Protein AF-A0AAX2CKC8-F1 (afdb_monomer)

Foldseek 3Di:
DDDDPLRVLVVQLVVLVVQCVVCVVVVNPVSVVVSVVSNVVSVVVNVVVVVVVVVVVVVVVVVVVVVVPPPPPDPPDD

Radius of gyration: 23.64 Å; Cα contacts (8 Å, |Δi|>4): 26; chains: 1; bounding box: 47×30×76 Å

Mean predicted aligned error: 10.28 Å

Nearest PDB structures (foldseek):
  6cnn-assembly1_A  TM=8.116E-01  e=1.627E+00  Homo sapiens

pLDDT: mean 81.33, std 12.45, range [45.69, 92.06]

Solvent-accessible surface area (backbone atoms only — not comparable to full-atom values): 4547 Å² total; per-residue (Å²): 132,85,80,53,72,67,58,53,51,53,51,51,50,54,50,44,52,53,50,30,52,54,17,61,78,68,70,35,67,65,49,43,58,49,30,59,54,52,51,54,54,51,52,54,53,54,50,51,55,49,52,53,49,51,51,51,51,51,53,52,52,52,50,56,55,54,70,69,48,73,77,80,78,69,86,80,78,129

Organism: NCBI:txid580165

Secondary structure (DSSP, 8-state):
-PPPHHHHHHHHHHHHHHHHHHHHHTT-HHHHHHHHHHHHHHHHHHHHHHHHHHHHHHHHHHHHHHHTS---------

Sequence (78 aa):
MAKTEEMLLVEKMNQAVNNQWKAMLNNDRQGFKFFAKEHLYLSKKLEVLKLEKELTEDLNNYLNEKEKTPVAAGVKTK

Structure (mmCIF, N/CA/C/O backbone):
data_AF-A0AAX2CKC8-F1
#
_entry.id   AF-A0AAX2CKC8-F1
#
loop_
_atom_site.group_PDB
_atom_site.id
_atom_site.type_symbol
_atom_site.label_atom_id
_atom_site.label_alt_id
_atom_site.label_comp_id
_atom_site.label_asym_id
_atom_site.label_entity_id
_atom_site.label_seq_id
_atom_site.pdbx_PDB_ins_code
_atom_site.Cartn_x
_atom_site.Cartn_y
_atom_site.Cartn_z
_atom_site.occupancy
_atom_site.B_iso_or_equiv
_atom_site.auth_seq_id
_atom_site.auth_comp_id
_atom_site.auth_asym_id
_atom_site.auth_atom_id
_atom_site.pdbx_PDB_model_num
ATOM 1 N N . MET A 1 1 ? 13.743 17.798 -0.615 1.00 60.62 1 MET A N 1
ATOM 2 C CA . MET A 1 1 ? 13.348 16.933 -1.748 1.00 60.62 1 MET A CA 1
ATOM 3 C C . MET A 1 1 ? 11.854 16.681 -1.661 1.00 60.62 1 MET A C 1
ATOM 5 O O . MET A 1 1 ? 11.363 16.502 -0.552 1.00 60.62 1 MET A O 1
ATOM 9 N N . ALA A 1 2 ? 11.136 16.723 -2.784 1.00 80.44 2 ALA A N 1
ATOM 10 C CA . ALA A 1 2 ? 9.741 16.286 -2.817 1.00 80.44 2 ALA A CA 1
ATOM 11 C C . ALA A 1 2 ? 9.679 14.766 -2.582 1.00 80.44 2 ALA A C 1
ATOM 13 O O . ALA A 1 2 ? 10.586 14.047 -3.001 1.00 80.44 2 ALA A O 1
ATOM 14 N N . LYS A 1 3 ? 8.653 14.285 -1.874 1.00 82.38 3 LYS A N 1
ATOM 15 C CA . LYS A 1 3 ? 8.459 12.846 -1.639 1.00 82.38 3 LYS A CA 1
ATOM 16 C C . LYS A 1 3 ? 8.021 12.168 -2.938 1.00 82.38 3 LYS A C 1
ATOM 18 O O . LYS A 1 3 ? 7.219 12.739 -3.674 1.00 82.38 3 LYS A O 1
ATOM 23 N N . THR A 1 4 ? 8.528 10.964 -3.196 1.00 86.69 4 THR A N 1
ATOM 24 C CA . THR A 1 4 ? 8.048 10.130 -4.307 1.00 86.69 4 THR A CA 1
ATOM 25 C C . THR A 1 4 ? 6.632 9.629 -4.018 1.00 86.69 4 THR A C 1
ATOM 27 O O . THR A 1 4 ? 6.188 9.605 -2.866 1.00 86.69 4 THR A O 1
ATOM 30 N N . GLU A 1 5 ? 5.910 9.213 -5.056 1.00 84.69 5 GLU A N 1
ATOM 31 C CA . GLU A 1 5 ? 4.558 8.665 -4.902 1.00 84.69 5 GLU A CA 1
ATOM 32 C C . GLU A 1 5 ? 4.536 7.407 -4.017 1.00 84.69 5 GLU A C 1
ATOM 34 O O . G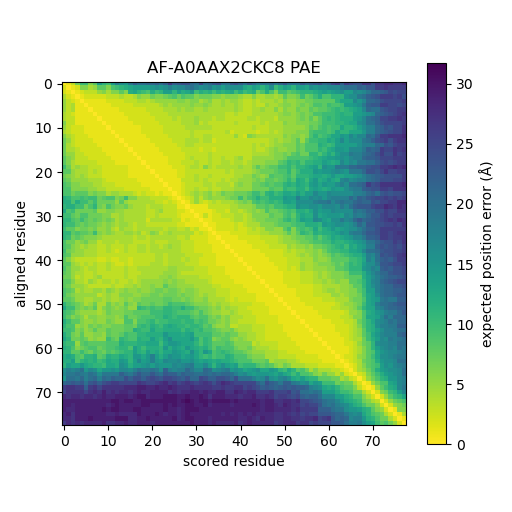LU A 1 5 ? 3.656 7.265 -3.167 1.00 84.69 5 GLU A O 1
ATOM 39 N N . GLU A 1 6 ? 5.562 6.558 -4.122 1.00 81.88 6 GLU A N 1
ATOM 40 C CA . GLU A 1 6 ? 5.753 5.395 -3.249 1.00 81.88 6 GLU A CA 1
ATOM 41 C C . GLU A 1 6 ? 5.856 5.804 -1.770 1.00 81.88 6 GLU A C 1
ATOM 43 O O . GLU A 1 6 ? 5.139 5.267 -0.924 1.00 81.88 6 GLU A O 1
ATOM 48 N N . MET A 1 7 ? 6.676 6.813 -1.450 1.00 87.38 7 MET A N 1
ATOM 49 C CA . MET A 1 7 ? 6.809 7.315 -0.076 1.00 87.38 7 MET A CA 1
ATOM 50 C C . MET A 1 7 ? 5.483 7.866 0.461 1.00 87.38 7 MET A C 1
ATOM 52 O O . MET A 1 7 ? 5.129 7.619 1.614 1.00 87.38 7 MET A O 1
ATOM 56 N N . LEU A 1 8 ? 4.727 8.587 -0.372 1.00 88.88 8 LEU A N 1
ATOM 57 C CA . LEU A 1 8 ? 3.419 9.126 0.008 1.00 88.88 8 LEU A CA 1
ATOM 58 C C . LEU A 1 8 ? 2.393 8.016 0.276 1.00 88.88 8 LEU A C 1
ATOM 60 O O . LEU A 1 8 ? 1.570 8.148 1.185 1.00 88.88 8 LEU A O 1
ATOM 64 N N . LEU A 1 9 ? 2.428 6.922 -0.487 1.00 86.62 9 LEU A N 1
ATOM 65 C CA . LEU A 1 9 ? 1.550 5.771 -0.267 1.00 86.62 9 LEU A CA 1
ATOM 66 C C . LEU A 1 9 ? 1.899 5.021 1.018 1.00 86.62 9 LEU A C 1
ATOM 68 O O . LEU A 1 9 ? 0.992 4.701 1.787 1.00 86.62 9 LEU A O 1
ATOM 72 N N . VAL A 1 10 ? 3.188 4.813 1.296 1.00 85.44 10 VAL A N 1
ATOM 73 C CA . VAL A 1 10 ? 3.645 4.202 2.555 1.00 85.44 10 VAL A CA 1
ATOM 74 C C . VAL A 1 10 ? 3.225 5.050 3.761 1.00 85.44 10 VAL A C 1
ATOM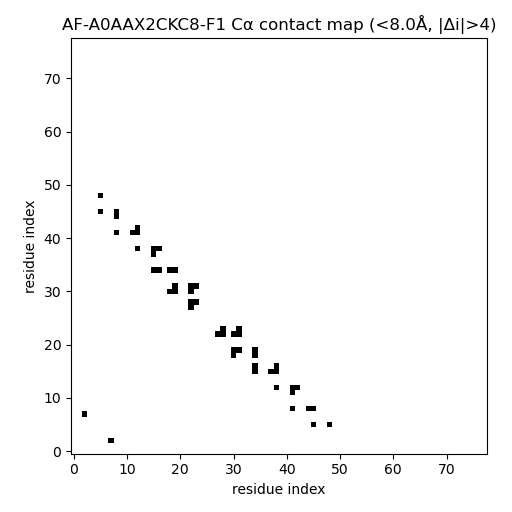 76 O O . VAL A 1 10 ? 2.728 4.517 4.753 1.00 85.44 10 VAL A O 1
ATOM 79 N N . GLU A 1 11 ? 3.337 6.377 3.677 1.00 89.94 11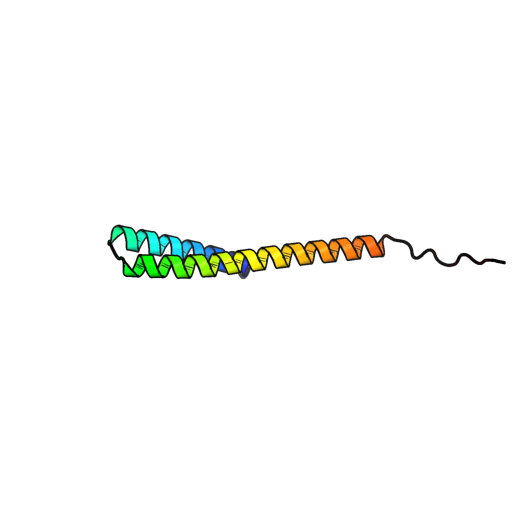 GLU A N 1
ATOM 80 C CA . GLU A 1 11 ? 2.870 7.272 4.743 1.00 89.94 11 GLU A CA 1
ATOM 81 C C . GLU A 1 11 ? 1.363 7.166 4.986 1.00 89.94 11 GLU A C 1
ATOM 83 O O . GLU A 1 11 ? 0.933 7.084 6.139 1.00 89.94 11 GLU A O 1
ATOM 88 N N . LYS A 1 12 ? 0.559 7.106 3.918 1.00 88.19 12 LYS A N 1
ATOM 89 C CA . LYS A 1 12 ? -0.891 6.896 4.031 1.00 88.19 12 LYS A CA 1
ATOM 90 C C . LYS A 1 12 ? -1.227 5.532 4.634 1.00 88.19 12 LYS A C 1
ATOM 92 O O . LYS A 1 12 ? -2.137 5.452 5.455 1.00 88.19 12 LYS A O 1
ATOM 97 N N . MET A 1 13 ? -0.479 4.478 4.298 1.00 86.06 13 MET A N 1
ATOM 98 C CA . MET A 1 13 ? -0.651 3.160 4.926 1.00 86.06 13 MET A CA 1
ATOM 99 C C . MET A 1 13 ? -0.364 3.215 6.428 1.00 86.06 13 MET A C 1
ATOM 101 O O . MET A 1 13 ? -1.171 2.734 7.223 1.00 86.06 13 MET A O 1
ATOM 105 N N . ASN A 1 14 ? 0.728 3.868 6.833 1.00 87.31 14 ASN A N 1
ATOM 106 C CA . ASN A 1 14 ? 1.064 4.043 8.248 1.00 87.31 14 ASN A CA 1
ATOM 107 C C . ASN A 1 14 ? -0.015 4.839 8.999 1.00 87.31 14 ASN A C 1
ATOM 109 O O . ASN A 1 14 ? -0.367 4.507 10.132 1.00 87.31 14 ASN A O 1
ATOM 113 N N . GLN A 1 15 ? -0.583 5.870 8.368 1.00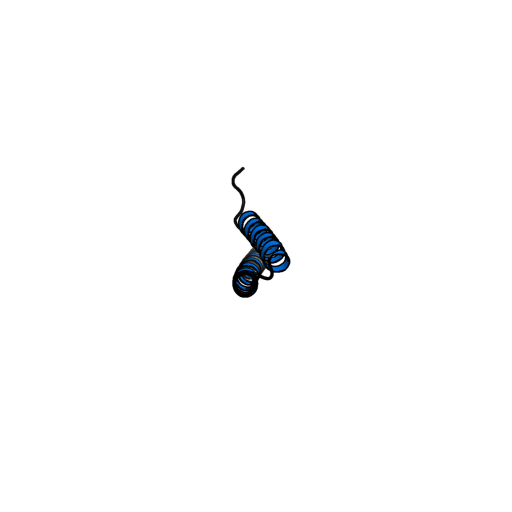 89.06 15 GLN A N 1
ATOM 114 C CA . GLN A 1 15 ? -1.707 6.624 8.928 1.00 89.06 15 GLN A CA 1
ATOM 115 C C . GLN A 1 15 ? -2.964 5.759 9.081 1.00 89.06 15 GLN A C 1
ATOM 117 O O . GLN A 1 15 ? -3.586 5.789 10.144 1.00 89.06 15 GLN A O 1
ATOM 122 N N . ALA A 1 16 ? -3.309 4.953 8.073 1.00 87.50 16 ALA A N 1
ATOM 123 C CA . ALA A 1 16 ? -4.450 4.042 8.134 1.00 87.50 16 ALA A CA 1
ATOM 124 C C . ALA A 1 16 ? -4.298 3.025 9.281 1.00 87.50 16 ALA A C 1
ATOM 126 O O . ALA A 1 16 ? -5.227 2.847 10.069 1.00 87.50 16 ALA A O 1
ATOM 127 N N . VAL A 1 17 ? -3.113 2.423 9.446 1.00 87.12 17 VAL A N 1
ATOM 128 C CA . VAL A 1 17 ? -2.820 1.483 10.548 1.00 87.12 17 VAL A CA 1
ATOM 129 C C . VAL A 1 17 ? -2.938 2.166 11.913 1.00 87.12 17 VAL A C 1
ATOM 131 O O . VAL A 1 17 ? -3.567 1.634 12.828 1.00 87.12 17 VAL A O 1
ATOM 134 N N . ASN A 1 18 ? -2.415 3.386 12.052 1.00 88.56 18 ASN A N 1
ATOM 135 C CA . ASN A 1 18 ? -2.564 4.157 13.288 1.00 88.56 18 ASN A CA 1
ATOM 136 C C . ASN A 1 18 ? -4.035 4.470 13.607 1.00 88.56 18 ASN A C 1
ATOM 138 O O . ASN A 1 18 ? -4.444 4.433 14.770 1.00 88.56 18 ASN A O 1
ATOM 142 N N . ASN A 1 19 ? -4.846 4.762 12.589 1.00 85.44 19 ASN A N 1
ATOM 143 C CA . ASN A 1 19 ? -6.279 4.993 12.758 1.00 85.44 19 ASN A CA 1
ATOM 144 C C . ASN A 1 19 ? -7.018 3.708 13.154 1.00 85.44 19 ASN A C 1
ATOM 146 O O . ASN A 1 19 ? -7.889 3.758 14.023 1.00 85.44 19 ASN A O 1
ATOM 150 N N . GLN A 1 20 ? -6.633 2.556 12.598 1.00 86.69 20 GLN A N 1
ATOM 151 C CA . GLN A 1 20 ? -7.155 1.257 13.024 1.00 86.69 20 GLN A CA 1
ATOM 152 C C . GLN A 1 20 ? -6.856 0.985 14.494 1.00 86.69 20 GLN A C 1
ATOM 154 O O . GLN A 1 20 ? -7.752 0.580 15.232 1.00 86.69 20 GLN A O 1
ATOM 159 N N . TRP A 1 21 ? -5.615 1.226 14.925 1.00 86.31 21 TRP A N 1
ATOM 160 C CA . TRP A 1 21 ? -5.208 1.029 16.313 1.00 86.31 21 TRP A CA 1
ATOM 161 C C . TRP A 1 21 ? -6.066 1.869 17.265 1.00 86.31 21 TRP A C 1
ATOM 163 O O . TRP A 1 21 ? -6.606 1.353 18.242 1.00 86.31 21 TRP A O 1
ATOM 173 N N . LYS A 1 22 ? -6.290 3.146 16.930 1.00 87.81 22 LYS A N 1
ATOM 174 C CA . LYS A 1 22 ? -7.197 4.027 17.684 1.00 87.81 22 LYS A CA 1
ATOM 175 C C . LYS A 1 22 ? -8.639 3.514 17.691 1.00 87.81 22 LYS A C 1
ATOM 177 O O . LYS A 1 22 ? -9.276 3.521 18.740 1.00 87.81 22 LYS A O 1
ATOM 182 N N . ALA A 1 23 ? -9.152 3.055 16.550 1.00 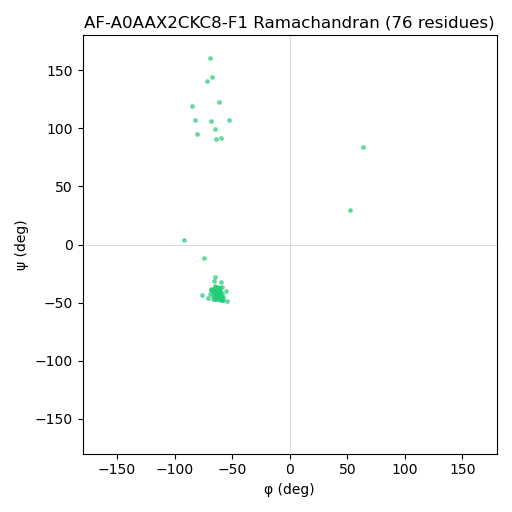85.19 23 ALA A N 1
ATOM 183 C CA . ALA A 1 23 ? -10.502 2.503 16.459 1.00 85.19 23 ALA A CA 1
ATOM 184 C C . ALA A 1 23 ? -10.663 1.242 17.325 1.00 85.19 23 ALA A C 1
ATOM 186 O O . ALA A 1 23 ? -11.672 1.100 18.013 1.00 85.19 23 ALA A O 1
ATOM 187 N N . MET A 1 24 ? -9.652 0.365 17.356 1.00 83.38 24 MET A N 1
ATOM 188 C CA . MET A 1 24 ? -9.632 -0.813 18.227 1.00 83.38 24 MET A CA 1
ATOM 189 C C . MET A 1 24 ? -9.651 -0.432 19.708 1.00 83.38 24 MET A C 1
ATOM 191 O O . MET A 1 24 ? -10.467 -0.970 20.451 1.00 83.38 24 MET A O 1
ATOM 195 N N . LEU A 1 25 ? -8.809 0.519 20.129 1.00 90.06 25 LEU A N 1
ATOM 196 C CA . LEU A 1 25 ? -8.780 0.998 21.518 1.00 90.06 25 LEU A CA 1
ATOM 197 C C . LEU A 1 25 ? -10.124 1.593 21.963 1.00 90.06 25 LEU A C 1
ATOM 199 O O . LEU A 1 25 ? -10.505 1.456 23.122 1.00 90.06 25 LEU A O 1
ATOM 203 N N . ASN A 1 26 ? -10.855 2.214 21.037 1.00 90.75 26 ASN A N 1
ATOM 204 C CA . ASN A 1 26 ? -12.142 2.851 21.308 1.00 90.75 26 ASN A CA 1
ATOM 205 C C . ASN A 1 26 ? -13.355 1.925 21.092 1.00 90.75 26 ASN A C 1
ATOM 207 O O . ASN A 1 26 ? -14.488 2.390 21.201 1.00 90.75 26 ASN A O 1
ATOM 211 N N . ASN A 1 27 ? -13.152 0.642 20.759 1.00 87.62 27 ASN A N 1
ATOM 212 C CA . ASN A 1 27 ? -14.215 -0.281 20.328 1.00 87.62 27 ASN A CA 1
ATOM 213 C C . ASN A 1 27 ? -15.085 0.266 19.170 1.00 87.62 27 ASN A C 1
ATOM 215 O O . ASN A 1 27 ? -16.260 -0.089 19.024 1.00 87.62 27 ASN A O 1
ATOM 219 N N . ASP A 1 28 ? -14.511 1.113 18.310 1.00 88.19 28 ASP A N 1
ATOM 220 C CA . ASP A 1 28 ? -15.196 1.691 17.157 1.00 88.19 28 ASP A CA 1
ATOM 221 C C . ASP A 1 28 ? -15.228 0.700 15.984 1.00 88.19 28 ASP A C 1
ATOM 223 O O . ASP A 1 28 ? -14.322 0.591 15.148 1.00 88.19 28 ASP A O 1
ATOM 227 N N . ARG A 1 29 ? -16.346 -0.023 15.901 1.00 84.62 29 ARG A N 1
ATOM 228 C CA . ARG A 1 29 ? -16.607 -1.001 14.842 1.00 84.62 29 ARG A CA 1
ATOM 229 C C . ARG A 1 29 ? -16.723 -0.371 13.448 1.00 84.62 29 ARG A C 1
ATOM 231 O O . ARG A 1 29 ? -16.460 -1.066 12.461 1.00 84.62 29 ARG A O 1
ATOM 238 N N . GLN A 1 30 ? -17.141 0.893 13.329 1.00 85.94 30 GLN A N 1
ATOM 239 C CA . GLN A 1 30 ? -17.216 1.563 12.025 1.00 85.94 30 GLN A CA 1
ATOM 240 C C . GLN A 1 30 ? -15.823 1.966 11.543 1.00 85.94 30 GLN A C 1
ATOM 242 O O . GLN A 1 30 ? -15.484 1.668 10.394 1.00 85.94 30 GLN A O 1
ATOM 247 N N . GLY A 1 31 ? -14.995 2.521 12.432 1.00 81.81 31 GLY A N 1
ATOM 248 C CA . GLY A 1 31 ? -13.589 2.820 12.158 1.00 81.81 31 GLY A CA 1
ATOM 249 C C . GLY A 1 31 ? -12.811 1.592 11.679 1.00 81.81 31 GLY A C 1
ATOM 250 O O . GLY A 1 31 ? -12.075 1.664 10.694 1.00 81.81 31 GLY A O 1
ATOM 251 N N . PHE A 1 32 ? -13.063 0.420 12.270 1.00 78.94 32 PHE A N 1
ATOM 252 C CA . PHE A 1 32 ? -12.437 -0.831 11.825 1.00 78.94 32 PHE A CA 1
ATOM 253 C C . PHE A 1 32 ? -12.857 -1.255 10.405 1.00 78.94 32 PHE A C 1
ATOM 255 O O . PHE A 1 32 ? -12.026 -1.672 9.595 1.00 78.94 32 PHE A O 1
ATOM 262 N N . LYS A 1 33 ? -14.149 -1.132 10.064 1.00 81.31 33 LYS A N 1
ATOM 263 C CA . LYS A 1 33 ? -14.637 -1.431 8.703 1.00 81.31 33 LYS A CA 1
ATOM 264 C C . LYS A 1 33 ? -14.060 -0.471 7.664 1.00 81.31 33 LYS A C 1
ATOM 266 O O . LYS A 1 33 ? -13.814 -0.886 6.531 1.00 81.31 33 LYS A O 1
ATOM 271 N N . PHE A 1 34 ? -13.881 0.795 8.034 1.00 84.31 34 PHE A N 1
ATOM 272 C CA . PHE A 1 34 ? -13.277 1.795 7.162 1.00 84.31 34 PHE A CA 1
ATOM 273 C C . PHE A 1 34 ? -11.801 1.476 6.900 1.00 84.31 34 PHE A C 1
ATOM 275 O O . PHE A 1 34 ? -11.392 1.439 5.739 1.00 84.31 34 PHE A O 1
ATOM 282 N N . PHE A 1 35 ? -11.052 1.108 7.946 1.00 84.19 35 PHE A N 1
ATOM 283 C CA . PHE A 1 35 ? -9.657 0.693 7.814 1.00 84.19 35 PHE A CA 1
ATOM 284 C C . PHE A 1 35 ? -9.468 -0.442 6.802 1.00 84.19 35 PHE A C 1
ATOM 286 O O . PHE A 1 35 ? -8.623 -0.333 5.922 1.00 84.19 35 PHE A O 1
ATOM 293 N N . ALA A 1 36 ? -10.261 -1.518 6.880 1.00 80.06 36 ALA A N 1
ATOM 294 C CA . ALA A 1 36 ? -10.079 -2.667 5.988 1.00 80.06 36 ALA A CA 1
ATOM 295 C C . ALA A 1 36 ? -10.211 -2.287 4.499 1.00 80.06 36 ALA A C 1
ATOM 297 O O . ALA A 1 36 ? -9.479 -2.803 3.654 1.00 80.06 36 ALA A O 1
ATOM 298 N N . LYS A 1 37 ? -11.120 -1.356 4.176 1.00 86.75 37 LYS A N 1
ATOM 299 C CA . LYS A 1 37 ? -11.298 -0.841 2.810 1.00 86.75 37 LYS A CA 1
ATOM 300 C C . LYS A 1 37 ? -10.130 0.045 2.382 1.00 86.75 37 LYS A C 1
ATOM 302 O O . LYS A 1 37 ? -9.631 -0.112 1.269 1.00 86.75 37 LYS A O 1
ATOM 307 N N . GLU A 1 38 ? -9.706 0.957 3.253 1.00 87.81 38 GLU A N 1
ATOM 308 C CA . GLU A 1 38 ? -8.600 1.879 2.983 1.00 87.81 38 GLU A CA 1
ATOM 309 C C . GLU A 1 38 ? -7.268 1.132 2.829 1.00 87.81 38 GLU A C 1
ATOM 311 O O . GLU A 1 38 ? -6.555 1.338 1.848 1.00 87.81 38 GLU A O 1
ATOM 316 N N . HIS A 1 39 ? -6.980 0.185 3.724 1.00 85.12 39 HIS A N 1
ATOM 317 C CA . HIS A 1 39 ? -5.793 -0.661 3.659 1.00 85.12 39 HIS A CA 1
ATOM 318 C C . HIS A 1 39 ? -5.757 -1.483 2.366 1.00 85.12 39 HIS A C 1
ATOM 320 O O . HIS A 1 39 ? -4.752 -1.467 1.662 1.00 85.12 39 HIS A O 1
ATOM 326 N N . LEU A 1 40 ? -6.864 -2.143 1.996 1.00 86.44 40 LEU A N 1
ATOM 327 C CA . LEU A 1 40 ? -6.942 -2.917 0.750 1.00 86.44 40 LEU A CA 1
ATOM 328 C C . LEU A 1 40 ? -6.674 -2.051 -0.490 1.00 86.44 40 LEU A C 1
ATOM 330 O O . LEU A 1 40 ? -5.977 -2.480 -1.408 1.00 86.44 40 LEU A O 1
ATOM 334 N N . TYR A 1 41 ? -7.232 -0.841 -0.527 1.00 89.94 41 TYR A N 1
ATOM 335 C CA . TYR A 1 41 ? -7.018 0.093 -1.629 1.00 89.94 41 TYR A CA 1
ATOM 336 C C . TYR A 1 41 ? -5.552 0.530 -1.736 1.00 89.94 41 TYR A C 1
ATOM 338 O O . TYR A 1 41 ? -4.980 0.504 -2.828 1.00 89.94 41 TYR A O 1
ATOM 346 N N . LEU A 1 42 ? -4.937 0.901 -0.610 1.00 87.31 42 LEU A N 1
ATOM 347 C CA . LEU A 1 42 ? -3.547 1.353 -0.577 1.00 87.31 42 LEU A CA 1
ATOM 348 C C . LEU A 1 42 ? -2.570 0.225 -0.931 1.00 87.31 42 LEU A C 1
ATOM 350 O O . LEU A 1 42 ? -1.655 0.456 -1.719 1.00 87.31 42 LEU A O 1
ATOM 354 N N . SER A 1 43 ? -2.797 -0.998 -0.436 1.00 84.19 43 SER A N 1
ATOM 355 C CA . SER A 1 43 ? -1.971 -2.162 -0.784 1.00 84.19 43 SER A CA 1
ATOM 356 C C . SER A 1 43 ? -1.995 -2.460 -2.284 1.00 84.19 43 SER A C 1
ATOM 358 O O . SER A 1 43 ? -0.935 -2.643 -2.874 1.00 84.19 43 SER A O 1
ATOM 360 N N . LYS A 1 44 ? -3.176 -2.427 -2.919 1.00 89.88 44 LYS A N 1
ATOM 361 C CA . LYS A 1 44 ? -3.301 -2.635 -4.373 1.00 89.88 44 LYS A CA 1
ATOM 362 C C . LYS A 1 44 ? -2.553 -1.577 -5.178 1.00 89.88 44 LYS A C 1
ATOM 364 O O . LYS A 1 44 ? -1.910 -1.899 -6.168 1.00 89.88 44 LYS A O 1
ATOM 369 N N . LYS A 1 45 ? -2.621 -0.311 -4.758 1.00 88.88 45 LYS A N 1
ATOM 370 C CA . LYS A 1 45 ? -1.879 0.769 -5.423 1.00 88.88 45 LYS A CA 1
ATOM 371 C C . LYS A 1 45 ? -0.369 0.584 -5.327 1.00 88.88 45 LYS A C 1
ATOM 373 O O . LYS A 1 45 ? 0.327 0.804 -6.311 1.00 88.88 45 LYS A O 1
ATOM 378 N N . LEU A 1 46 ? 0.124 0.182 -4.158 1.00 85.44 46 LEU A N 1
ATOM 379 C CA . LEU A 1 46 ? 1.549 -0.066 -3.963 1.00 85.44 46 LEU A CA 1
ATOM 380 C C . LEU A 1 46 ? 2.038 -1.256 -4.802 1.00 85.44 46 LEU A C 1
ATOM 382 O O . LEU A 1 46 ? 3.134 -1.206 -5.347 1.00 85.44 46 LEU A O 1
ATOM 386 N N . GLU A 1 47 ? 1.227 -2.308 -4.923 1.00 87.75 47 GLU A N 1
ATOM 387 C CA . GLU A 1 47 ? 1.524 -3.470 -5.767 1.00 87.75 47 GLU A CA 1
ATOM 388 C C . GLU A 1 47 ? 1.617 -3.096 -7.251 1.00 87.75 47 GLU A C 1
ATOM 390 O O . GLU A 1 47 ? 2.597 -3.448 -7.900 1.00 87.75 47 GLU A O 1
ATOM 395 N N . VAL A 1 48 ? 0.666 -2.311 -7.769 1.00 87.81 48 VAL A N 1
ATOM 396 C CA . VAL A 1 48 ? 0.705 -1.826 -9.160 1.00 87.81 48 VAL A CA 1
ATOM 397 C C . VAL A 1 48 ? 1.971 -1.014 -9.435 1.00 87.81 48 VAL A C 1
ATOM 399 O O . VAL A 1 48 ? 2.651 -1.284 -10.417 1.00 87.81 48 VAL A O 1
ATOM 402 N N . LEU A 1 49 ? 2.341 -0.085 -8.546 1.00 85.88 49 LEU A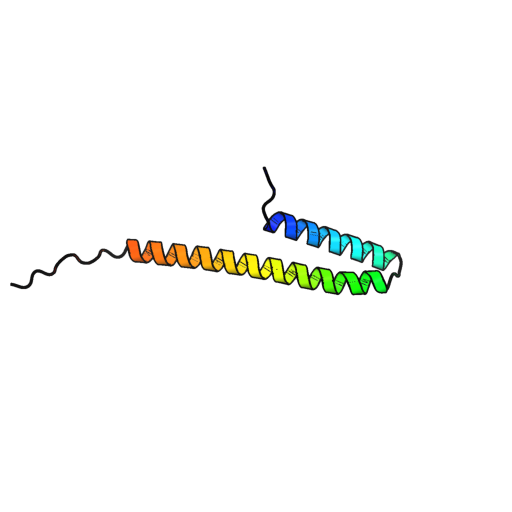 N 1
ATOM 403 C CA . LEU A 1 49 ? 3.567 0.707 -8.714 1.00 85.88 49 LEU A CA 1
ATOM 404 C C . LEU A 1 49 ? 4.837 -0.153 -8.730 1.00 85.88 49 LEU A C 1
ATOM 406 O O . LEU A 1 49 ? 5.770 0.142 -9.475 1.00 85.88 49 LEU A O 1
ATOM 4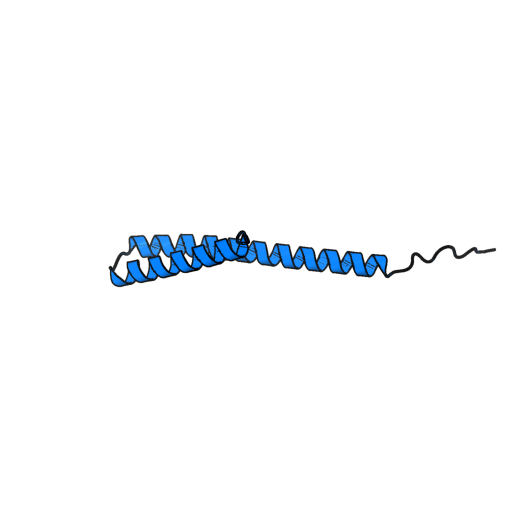10 N N . LYS A 1 50 ? 4.888 -1.214 -7.916 1.00 87.88 50 LYS A N 1
ATOM 411 C CA . LYS A 1 50 ? 6.013 -2.161 -7.933 1.00 87.88 50 LYS A CA 1
ATOM 412 C C . LYS A 1 50 ? 6.088 -2.905 -9.262 1.00 87.88 50 LYS A C 1
ATOM 414 O O . LYS A 1 50 ? 7.158 -2.938 -9.860 1.00 87.88 50 LYS A O 1
ATOM 419 N N . LEU A 1 51 ? 4.956 -3.417 -9.747 1.00 86.25 51 LEU A N 1
ATOM 420 C CA . LEU A 1 51 ? 4.874 -4.111 -11.035 1.00 86.25 51 LEU A CA 1
ATOM 421 C C . LEU A 1 51 ? 5.255 -3.197 -12.212 1.00 86.25 51 LEU A C 1
ATOM 423 O O . LEU A 1 51 ? 5.954 -3.629 -13.123 1.00 86.25 51 LEU A O 1
ATOM 427 N N . GLU A 1 52 ? 4.844 -1.927 -12.199 1.00 85.38 52 GLU A N 1
ATOM 428 C CA . GLU A 1 52 ? 5.228 -0.947 -13.229 1.00 85.38 52 GLU A CA 1
ATOM 429 C C . GLU A 1 52 ? 6.736 -0.669 -13.228 1.00 85.38 52 GLU A C 1
ATOM 431 O O . GLU A 1 52 ? 7.351 -0.529 -14.291 1.00 85.38 52 GLU A O 1
ATOM 436 N N . LYS A 1 53 ? 7.345 -0.611 -12.039 1.00 88.38 53 LYS A N 1
ATOM 437 C CA . LYS A 1 53 ? 8.790 -0.439 -11.898 1.00 88.38 53 LYS A CA 1
ATOM 438 C C . LYS A 1 53 ? 9.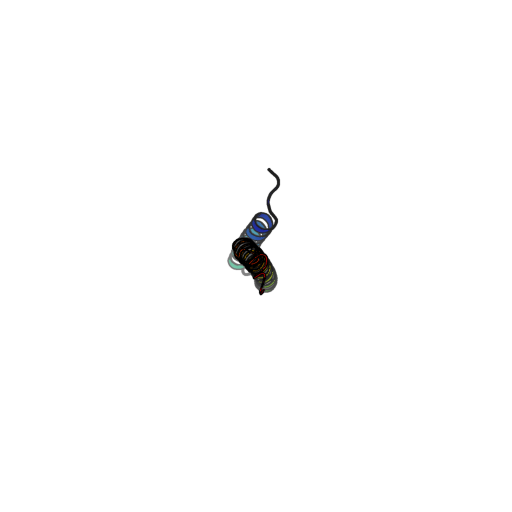552 -1.658 -12.422 1.00 88.38 53 LYS A C 1
ATOM 440 O O . LYS A 1 53 ? 10.472 -1.477 -13.213 1.00 88.38 53 LYS A O 1
ATOM 445 N N . GLU A 1 54 ? 9.134 -2.864 -12.040 1.00 89.44 54 GLU A N 1
ATOM 446 C CA . GLU A 1 54 ? 9.703 -4.126 -12.539 1.00 89.44 54 GLU A CA 1
ATOM 447 C C . GLU A 1 54 ? 9.602 -4.212 -14.067 1.00 89.44 54 GLU A C 1
ATOM 449 O O . GLU A 1 54 ? 10.607 -4.426 -14.739 1.00 89.44 54 GLU A O 1
ATOM 454 N N . LEU A 1 55 ? 8.429 -3.916 -14.640 1.00 88.69 55 LEU A N 1
ATOM 455 C CA . LEU A 1 55 ? 8.241 -3.888 -16.092 1.00 88.69 55 LEU A CA 1
ATOM 456 C C . LEU A 1 55 ? 9.166 -2.871 -16.776 1.00 88.69 55 LEU A C 1
ATOM 458 O O . LEU A 1 55 ? 9.710 -3.141 -17.845 1.00 88.69 55 LEU A O 1
ATOM 462 N N . THR A 1 56 ? 9.348 -1.694 -16.178 1.00 89.25 56 THR A N 1
ATOM 463 C CA . THR A 1 56 ? 10.245 -0.662 -16.715 1.00 89.25 56 THR A CA 1
ATOM 464 C C . THR A 1 56 ? 11.702 -1.127 -16.693 1.00 89.25 56 THR A C 1
ATOM 466 O O . THR A 1 56 ? 12.435 -0.906 -17.659 1.00 89.25 56 THR A O 1
ATOM 469 N N . GLU A 1 57 ? 12.134 -1.779 -15.613 1.00 91.69 57 GLU A N 1
ATOM 470 C CA . GLU A 1 57 ? 13.473 -2.363 -15.497 1.00 91.69 57 GLU A CA 1
ATOM 471 C C . GLU A 1 57 ? 13.681 -3.485 -16.528 1.00 91.69 57 GLU A C 1
ATOM 473 O O . GLU A 1 57 ? 14.685 -3.469 -17.244 1.00 91.69 57 GLU A O 1
ATOM 478 N N . ASP A 1 58 ? 12.705 -4.378 -16.698 1.00 90.56 58 ASP A N 1
ATOM 479 C CA . ASP A 1 58 ? 12.740 -5.455 -17.695 1.00 90.56 58 ASP A CA 1
ATOM 480 C C . ASP A 1 58 ? 12.812 -4.920 -19.130 1.00 90.56 58 ASP A C 1
ATOM 482 O O . ASP A 1 58 ? 13.617 -5.392 -19.939 1.00 90.56 58 ASP A O 1
ATOM 486 N N . LEU A 1 59 ? 12.019 -3.892 -19.453 1.00 88.81 59 LEU A N 1
ATOM 487 C CA . LEU A 1 59 ? 12.054 -3.237 -20.762 1.00 88.81 59 LEU A CA 1
ATOM 488 C C . LEU A 1 59 ? 13.415 -2.587 -21.033 1.00 88.81 59 LEU A C 1
ATOM 490 O O . LEU A 1 59 ? 13.958 -2.730 -22.131 1.00 88.81 59 LEU A O 1
ATOM 494 N N . ASN A 1 60 ? 13.994 -1.913 -20.037 1.00 90.50 60 ASN A N 1
ATOM 495 C CA . ASN A 1 60 ? 15.322 -1.313 -20.159 1.00 90.50 60 ASN A CA 1
ATOM 496 C C . ASN A 1 60 ? 16.406 -2.380 -20.353 1.00 90.50 60 ASN A C 1
ATOM 498 O O . ASN A 1 60 ? 17.296 -2.212 -21.189 1.00 90.50 60 ASN A O 1
ATOM 502 N N . ASN A 1 61 ? 16.324 -3.494 -19.625 1.00 92.06 61 ASN A N 1
ATOM 503 C CA . ASN A 1 61 ? 17.240 -4.622 -19.784 1.00 92.06 61 ASN A CA 1
ATOM 504 C C . ASN A 1 61 ? 17.149 -5.217 -21.194 1.00 92.06 61 ASN A C 1
ATOM 506 O O . ASN A 1 61 ? 18.177 -5.378 -21.854 1.00 92.06 61 ASN A O 1
ATOM 510 N N . TYR A 1 62 ? 15.933 -5.447 -21.696 1.00 88.69 62 TYR A N 1
ATOM 511 C CA . TYR A 1 62 ? 15.709 -5.954 -23.049 1.00 88.69 62 TYR A CA 1
ATOM 512 C C . TYR A 1 62 ? 16.288 -5.025 -24.127 1.00 88.69 62 TYR A C 1
ATOM 514 O O . TYR A 1 62 ? 16.966 -5.490 -25.046 1.00 88.69 62 TYR A O 1
ATOM 522 N N . LEU A 1 63 ? 16.061 -3.711 -24.017 1.00 89.50 63 LEU A N 1
ATOM 523 C CA . LEU A 1 63 ? 16.625 -2.732 -24.954 1.00 89.50 63 LEU A CA 1
ATOM 524 C C . LEU A 1 63 ? 18.159 -2.759 -24.934 1.00 89.50 63 LEU A C 1
ATOM 526 O O . LEU A 1 63 ? 18.781 -2.863 -25.991 1.00 89.50 63 LEU A O 1
ATOM 530 N N . ASN A 1 64 ? 18.764 -2.773 -23.745 1.00 87.88 64 ASN A N 1
ATOM 531 C CA . ASN A 1 64 ? 20.217 -2.847 -23.586 1.00 87.88 64 ASN A CA 1
ATOM 532 C C . ASN A 1 64 ? 20.815 -4.143 -24.167 1.00 87.88 64 ASN A C 1
ATOM 534 O O . ASN A 1 64 ? 21.916 -4.128 -24.717 1.00 87.88 64 ASN A O 1
ATOM 538 N N . GLU A 1 65 ? 20.125 -5.280 -24.053 1.00 85.88 65 GLU A N 1
ATOM 539 C CA . GLU A 1 65 ? 20.549 -6.543 -24.674 1.00 85.88 65 GLU A CA 1
ATOM 540 C C . GLU A 1 65 ? 20.461 -6.494 -26.206 1.00 85.88 65 GLU A C 1
ATOM 542 O O . GLU A 1 65 ? 21.363 -6.977 -26.900 1.00 85.88 65 GLU A O 1
ATOM 547 N N . LYS A 1 66 ? 19.412 -5.866 -26.750 1.00 75.50 66 LYS A N 1
ATOM 548 C CA . LYS A 1 66 ? 19.248 -5.685 -28.198 1.00 75.50 66 LYS A CA 1
ATOM 549 C C . LYS A 1 66 ? 20.281 -4.734 -28.792 1.00 75.50 66 LYS A C 1
ATOM 551 O O . LYS A 1 66 ? 20.812 -5.038 -29.856 1.00 75.50 66 LYS A O 1
ATOM 556 N N . GLU A 1 67 ? 20.633 -3.655 -28.099 1.00 71.50 67 GLU A N 1
ATOM 557 C CA . GLU A 1 67 ? 21.713 -2.749 -28.520 1.00 71.50 67 GLU A CA 1
ATOM 558 C C . GLU A 1 67 ? 23.095 -3.420 -28.488 1.00 71.50 67 GLU A C 1
ATOM 560 O O . GLU A 1 67 ? 23.949 -3.134 -29.327 1.00 71.50 67 GLU A O 1
ATOM 565 N N . LYS A 1 68 ? 23.312 -4.369 -27.567 1.00 63.09 68 LYS A N 1
ATOM 566 C CA . LYS A 1 68 ? 24.537 -5.186 -27.511 1.00 63.09 68 LYS A CA 1
ATOM 567 C C . LYS A 1 68 ? 24.610 -6.261 -28.589 1.00 63.09 68 LYS A C 1
ATOM 569 O O . LYS A 1 68 ? 25.672 -6.857 -28.758 1.00 63.09 68 LYS A O 1
ATOM 574 N N . THR A 1 69 ? 23.519 -6.538 -29.304 1.00 51.88 69 THR A N 1
ATOM 575 C CA . THR A 1 69 ? 23.561 -7.468 -30.431 1.00 51.88 69 THR A CA 1
ATOM 576 C C . THR A 1 69 ? 24.063 -6.679 -31.640 1.00 51.88 69 THR A C 1
ATOM 578 O O . THR A 1 69 ? 23.315 -5.847 -32.156 1.00 51.88 69 THR A O 1
ATOM 581 N N . PRO A 1 70 ? 25.313 -6.868 -32.111 1.00 52.88 70 PRO A N 1
ATOM 582 C CA . PRO A 1 70 ? 25.746 -6.167 -33.303 1.00 52.88 70 PRO A CA 1
ATOM 583 C C . PRO A 1 70 ? 24.833 -6.628 -34.433 1.00 52.88 70 PRO A C 1
ATOM 585 O O . PRO A 1 70 ? 24.733 -7.825 -34.713 1.00 52.88 70 PRO A O 1
ATOM 588 N N . VAL A 1 71 ? 24.149 -5.680 -35.076 1.00 55.94 71 VAL A N 1
ATOM 589 C CA . VAL A 1 71 ? 23.586 -5.911 -36.403 1.00 55.94 71 VAL A CA 1
ATOM 590 C C . VAL A 1 71 ? 24.770 -6.404 -37.218 1.00 55.94 71 VAL A C 1
ATOM 592 O O . VAL A 1 71 ? 25.703 -5.638 -37.455 1.00 55.94 71 VAL A O 1
ATOM 595 N N . ALA A 1 72 ? 24.797 -7.701 -37.532 1.00 56.22 72 ALA A N 1
ATOM 596 C CA . ALA A 1 72 ? 25.825 -8.297 -38.364 1.00 56.22 72 ALA A CA 1
ATOM 597 C C . ALA A 1 72 ? 25.758 -7.581 -39.714 1.00 56.22 72 ALA A C 1
ATOM 599 O O . ALA A 1 72 ? 24.943 -7.899 -40.582 1.00 56.22 72 ALA A O 1
ATOM 600 N N . ALA A 1 73 ? 26.553 -6.522 -39.831 1.00 54.06 73 ALA A N 1
ATOM 601 C CA . ALA A 1 73 ? 26.605 -5.671 -40.989 1.00 54.06 73 ALA A CA 1
ATOM 602 C C . ALA A 1 73 ? 27.210 -6.497 -42.122 1.00 54.06 73 ALA A C 1
ATOM 604 O O . ALA A 1 73 ? 28.403 -6.778 -42.136 1.00 54.06 73 ALA A O 1
ATOM 605 N N . GLY A 1 74 ? 26.347 -6.895 -43.054 1.00 51.97 74 GLY A N 1
ATOM 606 C CA . GLY A 1 74 ? 26.711 -7.255 -44.416 1.00 51.97 74 GLY A CA 1
ATOM 607 C C . GLY A 1 74 ? 27.629 -8.465 -44.555 1.00 51.97 74 GLY A C 1
ATOM 608 O O . GLY A 1 74 ? 28.817 -8.321 -44.834 1.00 51.97 74 GLY A O 1
ATOM 609 N N . VAL A 1 75 ? 27.046 -9.667 -44.555 1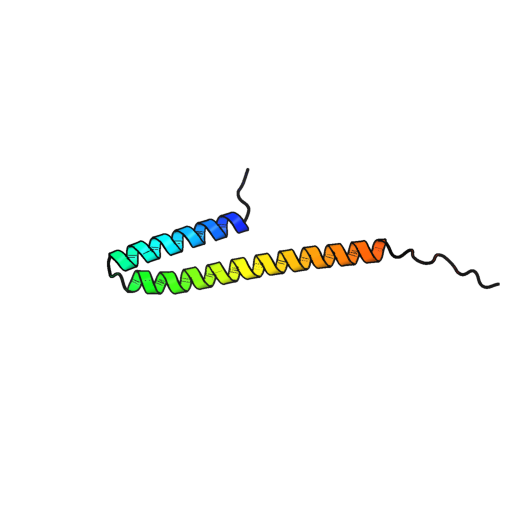.00 50.09 75 VAL A N 1
ATOM 610 C CA . VAL A 1 75 ? 27.604 -10.762 -45.358 1.00 50.09 75 VAL A CA 1
ATOM 611 C C . VAL A 1 75 ? 27.477 -10.339 -46.825 1.00 50.09 75 VAL A C 1
ATOM 613 O O . VAL A 1 75 ? 26.450 -10.565 -47.465 1.00 50.09 75 VAL A O 1
ATOM 616 N N . LYS A 1 76 ? 28.510 -9.681 -47.364 1.00 48.31 76 LYS A N 1
ATOM 617 C CA . LYS A 1 76 ? 28.693 -9.575 -48.814 1.00 48.31 76 LYS A CA 1
ATOM 618 C C . LYS A 1 76 ? 28.952 -10.986 -49.330 1.00 48.31 76 LYS A C 1
ATOM 620 O O . LYS A 1 76 ? 30.049 -11.518 -49.185 1.00 48.31 76 LYS A O 1
ATOM 625 N N . THR A 1 77 ? 27.918 -11.614 -49.874 1.00 51.44 77 THR A N 1
ATOM 626 C CA . THR A 1 77 ? 28.084 -12.793 -50.717 1.00 51.44 77 THR A CA 1
ATOM 627 C C . THR A 1 77 ? 28.355 -12.325 -52.141 1.00 51.44 77 THR A C 1
ATOM 629 O O . THR A 1 77 ? 27.493 -11.704 -52.755 1.00 51.44 77 THR A O 1
ATOM 632 N N . LYS A 1 78 ? 29.535 -12.734 -52.620 1.00 45.69 78 LYS A N 1
ATOM 633 C CA . LYS A 1 78 ? 30.074 -12.674 -53.987 1.00 45.69 78 LYS A CA 1
ATOM 634 C C . LYS A 1 78 ? 30.650 -11.341 -54.455 1.00 45.69 78 LYS A C 1
ATOM 636 O O . LYS A 1 78 ? 29.963 -10.305 -54.380 1.00 45.69 78 LYS A O 1
#